Protein AF-K7LRZ5-F1 (afdb_monomer)

pLDDT: mean 76.57, std 16.38, range [37.34, 90.88]

Nearest PDB structures (foldseek):
  6xyw-assembly1_Bu  TM=7.456E-01  e=8.932E-04  Arabidopsis thaliana
  9fia-assembly1_B3  TM=5.031E-01  e=2.806E-02  Toxoplasma gondii

InterPro domains:
  IPR059242 Small ribosomal subunit protein mS23, conserved domain [cd23701] (6-75)

Radius of gyration: 25.25 Å; Cα contacts (8 Å, |Δi|>4): 16; chains: 1; bounding box: 47×45×56 Å

Mean predicted aligned error: 14.17 Å

Organism: Glycine max (NCBI:txid3847)

Sequence (85 aa):
MSFMRGDFLSRTRKLVKGLAKAQPAWLKAMEQAPSAKFPRSAGKIPTITLPEDVYVKKFYKKYPESKSHDAIKYFPLFHLECLSI

Foldseek 3Di:
DDLPDDDPLSSLVSCCVVVVDPNDPCNVVCVVPPDDDDDDPPDDDDDDDDPCVVVVVVVCVVPVPVVVVPPPPVDPPPPPPPDDD

Structure (mmCIF, N/CA/C/O backbone):
data_AF-K7LRZ5-F1
#
_entry.id   AF-K7LRZ5-F1
#
loop_
_atom_site.group_PDB
_atom_site.id
_atom_site.type_symbol
_atom_site.label_atom_id
_atom_site.label_alt_id
_atom_site.label_comp_id
_atom_site.label_asym_id
_atom_site.label_entity_id
_atom_site.label_seq_id
_atom_site.pdbx_PDB_ins_code
_atom_site.Cartn_x
_atom_site.Cartn_y
_atom_site.Cartn_z
_atom_site.occupancy
_atom_site.B_iso_or_equiv
_atom_site.auth_seq_id
_atom_site.auth_comp_id
_atom_site.auth_asym_id
_atom_site.auth_atom_id
_atom_site.pdbx_PDB_model_num
ATOM 1 N N . MET A 1 1 ? -9.478 -16.587 27.810 1.00 49.00 1 MET A N 1
ATOM 2 C CA . MET A 1 1 ? -9.128 -15.734 26.645 1.00 49.00 1 MET A CA 1
ATOM 3 C C . MET A 1 1 ? -8.677 -14.366 27.142 1.00 49.00 1 MET A C 1
ATOM 5 O O . MET A 1 1 ? -9.395 -13.789 27.944 1.00 49.00 1 MET A O 1
ATOM 9 N N . SER A 1 2 ? -7.527 -13.832 26.708 1.00 69.75 2 SER A N 1
ATOM 10 C CA . SER A 1 2 ? -7.093 -12.499 27.160 1.00 69.75 2 SER A CA 1
ATOM 11 C C . SER A 1 2 ? -7.806 -11.378 26.391 1.00 69.75 2 SER A C 1
ATOM 13 O O . SER A 1 2 ? -7.907 -11.405 25.158 1.00 69.75 2 SER A O 1
ATOM 15 N N . PHE A 1 3 ? -8.282 -10.362 27.118 1.00 68.62 3 PHE A N 1
ATOM 16 C CA . PHE A 1 3 ? -8.846 -9.137 26.531 1.00 68.62 3 PHE A CA 1
ATOM 17 C C . PHE A 1 3 ? -7.825 -8.391 25.663 1.00 68.62 3 PHE A C 1
ATOM 19 O O . PHE A 1 3 ? -8.184 -7.713 24.704 1.00 68.62 3 PHE A O 1
ATOM 26 N N . MET A 1 4 ? -6.540 -8.566 25.978 1.00 78.06 4 MET A N 1
ATOM 27 C CA . MET A 1 4 ? -5.428 -7.831 25.389 1.00 78.06 4 MET A CA 1
ATOM 28 C C . MET A 1 4 ? -4.754 -8.546 24.208 1.00 78.06 4 MET A C 1
ATOM 30 O O . MET A 1 4 ? -3.751 -8.046 23.719 1.00 78.06 4 MET A O 1
ATOM 34 N N . ARG A 1 5 ? -5.239 -9.677 23.681 1.00 76.50 5 ARG A N 1
ATOM 35 C CA . ARG A 1 5 ? -4.695 -10.246 22.423 1.00 76.50 5 ARG A CA 1
ATOM 36 C C . ARG A 1 5 ? -5.574 -9.911 21.212 1.00 76.50 5 ARG A C 1
ATOM 38 O O . ARG A 1 5 ? -6.793 -10.096 21.274 1.00 76.50 5 ARG A O 1
ATOM 45 N N . GLY A 1 6 ? -4.931 -9.470 20.124 1.00 81.94 6 GLY A N 1
ATOM 46 C CA . GLY A 1 6 ? -5.538 -9.178 18.816 1.00 81.94 6 GLY A CA 1
ATOM 47 C C . GLY A 1 6 ? -5.274 -7.756 18.300 1.00 81.94 6 GLY A C 1
ATOM 48 O O . GLY A 1 6 ? -4.591 -6.968 18.956 1.00 81.94 6 GLY A O 1
ATOM 49 N N . ASP A 1 7 ? -5.854 -7.446 17.138 1.00 85.75 7 ASP A N 1
ATOM 50 C CA . ASP A 1 7 ? -5.819 -6.127 16.492 1.00 85.75 7 ASP A CA 1
ATOM 51 C C . ASP A 1 7 ? -6.496 -5.056 17.358 1.00 85.75 7 ASP A C 1
ATOM 53 O O . ASP A 1 7 ? -7.388 -5.366 18.158 1.00 85.75 7 ASP A O 1
ATOM 57 N N . PHE A 1 8 ? -6.137 -3.787 17.144 1.00 87.00 8 PHE A N 1
ATOM 58 C CA . PHE A 1 8 ? -6.674 -2.648 17.895 1.00 87.00 8 PHE A CA 1
ATOM 59 C C . PHE A 1 8 ? -8.210 -2.649 17.947 1.00 87.00 8 PHE A C 1
ATOM 61 O O . PHE A 1 8 ? -8.778 -2.704 19.033 1.00 87.00 8 PHE A O 1
ATOM 68 N N . LEU A 1 9 ? -8.879 -2.738 16.792 1.00 86.81 9 LEU A N 1
ATOM 69 C CA . LEU A 1 9 ? -10.346 -2.781 16.672 1.00 86.81 9 LEU A CA 1
ATOM 70 C C .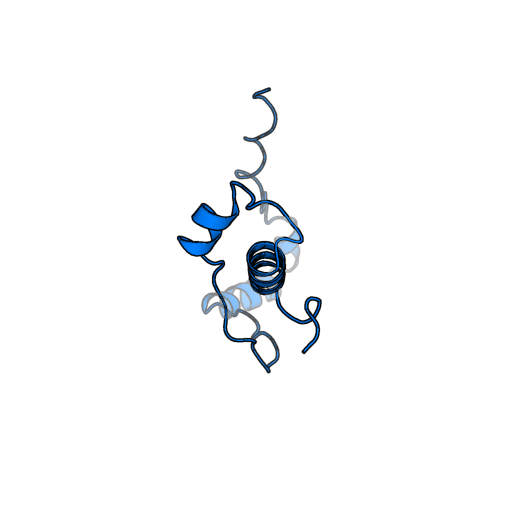 LEU A 1 9 ? -10.976 -3.919 17.504 1.00 86.81 9 LEU A C 1
ATOM 72 O O . LEU A 1 9 ? -11.997 -3.738 18.171 1.00 86.81 9 LEU A O 1
ATOM 76 N N . SER A 1 10 ? -10.333 -5.092 17.517 1.00 86.62 10 SER A N 1
ATOM 77 C CA . SER A 1 10 ? -10.807 -6.263 18.265 1.00 86.62 10 SER A CA 1
ATOM 78 C C . SER A 1 10 ? -10.649 -6.097 19.780 1.00 86.62 10 SER A C 1
ATOM 80 O O . SER A 1 10 ? -11.533 -6.509 20.536 1.00 86.62 10 SER A O 1
ATOM 82 N N . ARG A 1 11 ? -9.566 -5.451 20.237 1.00 88.06 11 ARG A N 1
ATOM 83 C CA . ARG A 1 11 ? -9.359 -5.118 21.654 1.00 88.06 11 ARG A CA 1
ATOM 84 C C . ARG A 1 11 ? -10.395 -4.112 22.130 1.00 88.06 11 ARG A C 1
ATOM 86 O O . ARG A 1 11 ? -11.001 -4.328 23.177 1.00 88.06 11 ARG A O 1
ATOM 93 N N . THR A 1 12 ? -10.630 -3.049 21.363 1.00 89.19 12 THR A N 1
ATOM 94 C CA . THR A 1 12 ? -11.581 -2.000 21.748 1.00 89.19 12 THR A CA 1
ATOM 95 C C . THR A 1 12 ? -12.993 -2.562 21.860 1.00 89.19 12 THR A C 1
ATOM 97 O O . THR A 1 12 ? -13.654 -2.326 22.865 1.00 89.19 12 THR A O 1
ATOM 100 N N . ARG A 1 13 ? -13.423 -3.409 20.912 1.00 88.12 13 ARG A N 1
ATOM 101 C CA . ARG A 1 13 ? -14.713 -4.117 21.005 1.00 88.12 13 ARG A CA 1
ATOM 102 C C . ARG A 1 13 ? -14.832 -4.972 22.259 1.00 88.12 13 ARG A C 1
ATOM 104 O O . ARG A 1 13 ? -15.873 -4.935 22.908 1.00 88.12 13 ARG A O 1
ATOM 111 N N . LYS A 1 14 ? -13.796 -5.749 22.599 1.00 89.25 14 LYS A N 1
ATOM 112 C CA . LYS A 1 14 ? -13.804 -6.563 23.823 1.00 89.25 14 LYS A CA 1
ATOM 113 C C . LYS A 1 14 ? -13.961 -5.661 25.045 1.00 89.25 14 LYS A C 1
ATOM 115 O O . LYS A 1 14 ? -14.876 -5.891 25.820 1.00 89.25 14 LYS A O 1
ATOM 120 N N . LEU A 1 15 ? -13.147 -4.610 25.170 1.00 90.12 15 LEU A N 1
ATOM 121 C CA . LEU A 1 15 ? -13.171 -3.682 26.310 1.00 90.12 15 LEU A CA 1
ATOM 122 C C . LEU A 1 15 ? -14.509 -2.955 26.480 1.00 90.12 15 LEU A C 1
ATOM 124 O O . LEU A 1 15 ? -14.980 -2.834 27.607 1.00 90.12 15 LEU A O 1
ATOM 128 N N . VAL A 1 16 ? -15.125 -2.519 25.380 1.00 90.12 16 VAL A N 1
ATOM 129 C CA . VAL A 1 16 ? -16.451 -1.884 25.407 1.00 90.12 16 VAL A CA 1
ATOM 130 C C . VAL A 1 16 ? -17.526 -2.897 25.811 1.00 90.12 16 VAL A C 1
ATOM 132 O O . VAL A 1 16 ? -18.349 -2.599 26.670 1.00 90.12 16 VAL A O 1
ATOM 135 N N . LYS A 1 17 ? -17.484 -4.131 25.281 1.00 87.50 17 LYS A N 1
ATOM 136 C CA . LYS A 1 17 ? -18.400 -5.210 25.705 1.00 87.50 17 LYS A CA 1
ATOM 137 C C . LYS A 1 17 ? -18.214 -5.610 27.169 1.00 87.50 17 LYS A C 1
ATOM 139 O O . LYS A 1 17 ? -19.178 -5.984 27.820 1.00 87.50 17 LYS A O 1
ATOM 144 N N . GLY A 1 18 ? -16.986 -5.543 27.674 1.00 88.44 18 GLY A N 1
ATOM 145 C CA . GLY A 1 18 ? -16.657 -5.820 29.070 1.00 88.44 18 GLY A CA 1
ATOM 146 C C . GLY A 1 18 ? -16.932 -4.659 30.024 1.00 88.44 18 GLY A C 1
ATOM 147 O O . GLY A 1 18 ? -16.507 -4.751 31.169 1.00 88.44 18 GLY A O 1
ATOM 148 N N . LEU A 1 19 ? -17.562 -3.567 29.563 1.00 83.88 19 LEU A N 1
ATOM 149 C CA . LEU A 1 19 ? -17.854 -2.350 30.340 1.00 83.88 19 LEU A CA 1
ATOM 150 C C . LEU A 1 19 ? -16.622 -1.687 30.986 1.00 83.88 19 LEU A C 1
ATOM 152 O O . LEU A 1 19 ? -16.751 -0.784 31.804 1.00 83.88 19 LEU A O 1
ATOM 156 N N . ALA A 1 20 ? -15.414 -2.088 30.587 1.00 85.31 20 ALA A N 1
ATOM 157 C CA . ALA A 1 20 ? -14.163 -1.553 31.117 1.00 85.31 20 ALA A CA 1
ATOM 158 C C . ALA A 1 20 ? -13.810 -0.187 30.506 1.00 85.31 20 ALA A C 1
ATOM 160 O O . ALA A 1 20 ? -13.014 0.564 31.067 1.00 85.31 20 ALA A O 1
ATOM 161 N N . LYS A 1 21 ? -14.369 0.130 29.330 1.00 81.88 21 LYS A N 1
ATOM 162 C CA . LYS A 1 21 ? -14.246 1.438 28.676 1.00 81.88 21 LYS A CA 1
ATOM 163 C C . LYS A 1 21 ? -15.580 1.868 28.078 1.00 81.88 21 LYS A C 1
ATOM 165 O O . LYS A 1 21 ? -16.273 1.056 27.470 1.00 81.88 21 LYS A O 1
ATOM 170 N N . ALA A 1 22 ? -15.878 3.163 28.184 1.00 84.50 22 ALA A N 1
ATOM 171 C CA . ALA A 1 22 ? -16.969 3.789 27.446 1.00 84.50 22 ALA A CA 1
ATOM 172 C C . ALA A 1 22 ? -16.739 3.672 25.930 1.00 84.50 22 ALA A C 1
ATOM 174 O O . ALA A 1 22 ? -15.596 3.639 25.462 1.00 84.50 22 ALA A O 1
ATOM 175 N N . GLN A 1 23 ? -17.830 3.597 25.165 1.00 85.69 23 GLN A N 1
ATOM 176 C CA . GLN A 1 23 ? -17.775 3.441 23.716 1.00 85.69 23 GLN A CA 1
ATOM 177 C C . GLN A 1 23 ? -17.186 4.706 23.068 1.00 85.69 23 GLN A C 1
ATOM 179 O O . GLN A 1 23 ? -17.783 5.777 23.182 1.00 85.69 23 GLN A O 1
ATOM 184 N N . PRO A 1 24 ? -16.024 4.621 22.391 1.00 88.06 24 PRO A N 1
ATOM 185 C CA . PRO A 1 24 ? -15.426 5.798 21.786 1.00 88.06 24 PRO A CA 1
ATOM 186 C C . PRO A 1 24 ? -16.182 6.196 20.515 1.00 88.06 24 PRO A C 1
ATOM 188 O O . PRO A 1 24 ? -16.595 5.332 19.739 1.00 88.06 24 PRO A O 1
ATOM 191 N N . ALA A 1 25 ? -16.305 7.503 20.268 1.00 88.62 25 ALA A N 1
ATOM 192 C CA . ALA A 1 25 ? -17.051 8.044 19.127 1.00 88.62 25 ALA A CA 1
ATOM 193 C C . ALA A 1 25 ? -16.557 7.508 17.767 1.00 88.62 25 ALA A C 1
ATOM 195 O O . ALA A 1 25 ? -17.354 7.234 16.873 1.00 88.62 25 ALA A O 1
ATOM 196 N N . TRP A 1 26 ? -15.248 7.275 17.630 1.00 89.25 26 TRP A N 1
ATOM 197 C CA . TRP A 1 26 ? -14.642 6.748 16.405 1.00 89.25 26 TRP A CA 1
ATOM 198 C C . TRP A 1 26 ? -14.917 5.255 16.160 1.00 89.25 26 TRP A C 1
ATOM 200 O O . TRP A 1 26 ? -14.715 4.792 15.038 1.00 89.25 26 TRP A O 1
ATOM 210 N N . LEU A 1 27 ? -15.391 4.486 17.157 1.00 88.56 27 LEU A N 1
ATOM 211 C CA . LEU A 1 27 ? -15.617 3.042 16.991 1.00 88.56 27 LEU A CA 1
ATOM 212 C C . LEU A 1 27 ? -16.615 2.781 15.861 1.00 88.56 27 LEU A C 1
ATOM 214 O O . LEU A 1 27 ? -16.350 1.965 14.989 1.00 88.56 27 LEU A O 1
ATOM 218 N N . LYS A 1 28 ? -17.730 3.519 15.844 1.00 86.81 28 LYS A N 1
ATOM 219 C CA . LYS A 1 28 ? -18.804 3.341 14.859 1.00 86.81 28 LYS A CA 1
ATOM 220 C C . LYS A 1 28 ? -18.324 3.624 13.432 1.00 86.81 28 LYS A C 1
ATOM 222 O O . LYS A 1 28 ? -18.636 2.860 12.525 1.00 86.81 28 LYS A O 1
ATOM 227 N N . ALA A 1 29 ? -17.512 4.666 13.250 1.00 88.12 29 ALA A N 1
ATOM 228 C CA . ALA A 1 29 ? -16.919 4.998 11.955 1.00 88.12 29 ALA A CA 1
ATOM 229 C C . ALA A 1 29 ? -15.948 3.905 11.480 1.00 88.12 29 ALA A C 1
ATOM 231 O O . ALA A 1 29 ? -15.983 3.488 10.326 1.00 88.12 29 ALA A O 1
ATOM 232 N N . MET A 1 30 ? -15.124 3.380 12.387 1.00 88.56 30 MET A N 1
ATOM 233 C CA . MET A 1 30 ? -14.136 2.351 12.061 1.00 88.56 30 MET A CA 1
ATOM 234 C C . MET A 1 30 ? -14.768 0.975 11.794 1.00 88.56 30 MET A C 1
ATOM 236 O O . MET A 1 30 ? -14.191 0.153 11.087 1.00 88.56 30 MET A O 1
ATOM 240 N N . GLU A 1 31 ? -15.954 0.708 12.347 1.00 85.06 31 GLU A N 1
ATOM 241 C CA . GLU A 1 31 ? -16.753 -0.474 12.005 1.00 85.06 31 GLU A CA 1
ATOM 242 C C . GLU A 1 31 ? -17.415 -0.363 10.632 1.00 85.06 31 GLU A C 1
ATOM 244 O O . GLU A 1 31 ? -17.531 -1.374 9.943 1.00 85.06 31 GLU A O 1
ATOM 249 N N . GLN A 1 32 ? -17.827 0.845 10.239 1.00 87.62 32 GLN A N 1
ATOM 250 C CA . GLN A 1 32 ? -18.371 1.112 8.907 1.00 87.62 32 GLN A CA 1
ATOM 251 C C . GLN A 1 32 ? -17.289 1.049 7.825 1.00 87.62 32 GLN A C 1
ATOM 253 O O . GLN A 1 32 ? -17.532 0.511 6.749 1.00 87.62 32 GLN A O 1
ATOM 258 N N . ALA A 1 33 ? -16.094 1.561 8.120 1.00 85.38 33 ALA A N 1
ATOM 259 C CA . ALA A 1 33 ? -14.963 1.579 7.202 1.00 85.38 33 ALA A CA 1
ATOM 260 C C . ALA A 1 33 ? -13.727 0.934 7.855 1.00 85.38 33 ALA A C 1
ATOM 262 O O . ALA A 1 33 ? -12.833 1.639 8.338 1.00 85.38 33 ALA A O 1
ATOM 263 N N . PRO A 1 34 ? -13.654 -0.410 7.909 1.00 80.62 34 PRO A N 1
ATOM 264 C CA . PRO A 1 34 ? -12.460 -1.089 8.388 1.00 80.62 34 PRO A CA 1
ATOM 265 C C . PRO A 1 34 ? -11.283 -0.823 7.443 1.00 80.62 34 PRO A C 1
ATOM 267 O O . PRO A 1 34 ? -11.444 -0.737 6.227 1.00 80.62 34 PRO A O 1
ATOM 270 N N . SER A 1 35 ? -10.074 -0.731 8.002 1.00 82.06 35 SER A N 1
ATOM 271 C CA . SER A 1 35 ? -8.862 -0.526 7.207 1.00 82.06 35 SER A CA 1
ATOM 272 C C . SER A 1 35 ? -8.669 -1.662 6.201 1.00 82.06 35 SER A C 1
ATOM 274 O O . SER A 1 35 ? -8.848 -2.834 6.552 1.00 82.06 35 SER A O 1
ATOM 276 N N . ALA A 1 36 ? -8.241 -1.327 4.982 1.00 83.69 36 ALA A N 1
ATOM 277 C CA . ALA A 1 36 ? -7.960 -2.310 3.943 1.00 83.69 36 ALA A CA 1
ATOM 278 C C . ALA A 1 36 ? -6.955 -3.357 4.450 1.00 83.69 36 ALA A C 1
ATOM 280 O O . ALA A 1 36 ? -5.862 -3.028 4.916 1.00 83.69 36 ALA A O 1
ATOM 281 N N . LYS A 1 37 ? -7.343 -4.634 4.386 1.00 83.12 37 LYS A N 1
ATOM 282 C CA . LYS A 1 37 ? -6.456 -5.753 4.703 1.00 83.12 37 LYS A CA 1
ATOM 283 C C . LYS A 1 37 ? -5.852 -6.253 3.406 1.00 83.12 37 LYS A C 1
ATOM 285 O O . LYS A 1 37 ? -6.533 -6.896 2.615 1.00 83.12 37 LYS A O 1
ATOM 290 N N . PHE A 1 38 ? -4.575 -5.968 3.203 1.00 84.62 38 PHE A N 1
ATOM 291 C CA . PHE A 1 38 ? -3.831 -6.558 2.101 1.00 84.62 38 PHE A CA 1
ATOM 292 C C . PHE A 1 38 ? -3.375 -7.970 2.489 1.00 84.62 38 PHE A C 1
ATOM 294 O O . PHE A 1 38 ? -2.976 -8.184 3.642 1.00 84.62 38 PHE A O 1
ATOM 301 N N . PRO A 1 39 ? -3.437 -8.950 1.569 1.00 84.38 39 PRO A N 1
ATOM 302 C CA . PRO A 1 39 ? -2.862 -10.262 1.815 1.00 84.38 39 PRO A CA 1
ATOM 303 C C . PRO A 1 39 ? -1.377 -10.089 2.132 1.00 84.38 39 PRO A C 1
ATOM 305 O O . PRO A 1 39 ? -0.651 -9.380 1.436 1.00 84.38 39 PRO A O 1
ATOM 308 N N . ARG A 1 40 ? -0.925 -10.712 3.221 1.00 74.25 40 ARG A N 1
ATOM 309 C CA . ARG A 1 40 ? 0.473 -10.632 3.638 1.00 74.25 40 ARG A CA 1
ATOM 310 C C . ARG A 1 40 ? 1.310 -11.357 2.585 1.00 74.25 40 ARG A C 1
ATOM 312 O O . ARG A 1 40 ? 1.250 -12.581 2.505 1.00 74.25 40 ARG A O 1
ATOM 319 N N . SER A 1 41 ? 2.048 -10.621 1.756 1.00 75.00 41 SER A N 1
ATOM 320 C CA . SER A 1 41 ? 2.919 -11.236 0.756 1.00 75.00 41 SER A CA 1
ATOM 321 C C . SER A 1 41 ? 3.999 -12.041 1.479 1.00 75.00 41 SER A C 1
ATOM 323 O O . SER A 1 41 ? 4.827 -11.474 2.188 1.00 75.00 41 SER A O 1
ATOM 325 N N . ALA A 1 42 ? 3.992 -13.364 1.320 1.00 70.50 42 ALA A N 1
ATOM 326 C CA . ALA A 1 42 ? 5.019 -14.234 1.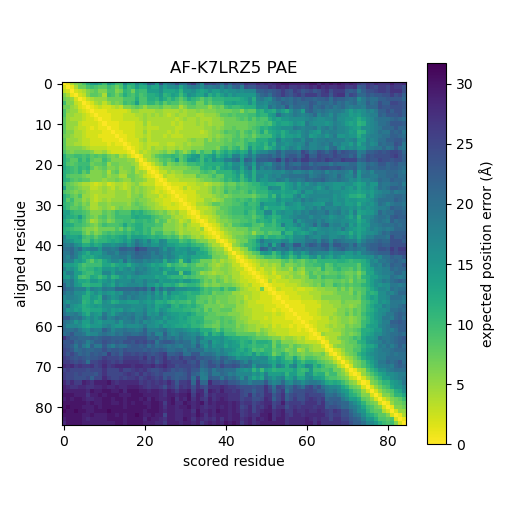895 1.00 70.50 42 ALA A CA 1
ATOM 327 C C . ALA A 1 42 ? 6.371 -14.123 1.157 1.00 70.50 42 ALA A C 1
ATOM 329 O O . ALA A 1 42 ? 7.379 -14.639 1.630 1.00 70.50 42 ALA A O 1
ATOM 330 N N . GLY A 1 43 ? 6.388 -13.475 -0.012 1.00 81.25 43 GLY A N 1
ATOM 331 C CA . GLY A 1 43 ? 7.537 -13.404 -0.907 1.00 81.25 43 GLY A CA 1
ATOM 332 C C . GLY A 1 43 ? 8.285 -12.072 -0.889 1.00 81.25 43 GLY A C 1
ATOM 333 O O . GLY A 1 43 ? 7.831 -11.072 -0.333 1.00 81.25 43 GLY A O 1
ATOM 334 N N . LYS A 1 44 ? 9.442 -12.074 -1.558 1.00 81.62 44 LYS A N 1
ATOM 335 C CA . LYS A 1 44 ? 10.217 -10.867 -1.873 1.00 81.62 44 LYS A CA 1
ATOM 336 C C . LYS A 1 44 ? 9.407 -9.983 -2.827 1.00 81.62 44 LYS A C 1
ATOM 338 O O . LYS A 1 44 ? 8.773 -10.494 -3.747 1.00 81.62 44 LYS A O 1
ATOM 343 N N . ILE A 1 45 ? 9.442 -8.671 -2.608 1.00 82.06 45 ILE A N 1
ATOM 344 C CA . ILE A 1 45 ? 8.770 -7.691 -3.469 1.00 82.06 45 ILE A CA 1
ATOM 345 C C . ILE A 1 45 ? 9.462 -7.714 -4.845 1.00 82.06 45 ILE A C 1
ATOM 347 O O . ILE A 1 45 ? 10.685 -7.555 -4.888 1.00 82.06 45 ILE A O 1
ATOM 351 N N . PRO A 1 46 ? 8.735 -7.948 -5.955 1.00 85.12 46 PRO A N 1
ATOM 352 C CA . PRO A 1 46 ? 9.336 -7.981 -7.283 1.00 85.12 46 PRO A CA 1
ATOM 353 C C . PRO A 1 46 ? 9.873 -6.600 -7.667 1.00 85.12 46 PRO A C 1
ATOM 355 O O . PRO A 1 46 ? 9.252 -5.575 -7.388 1.00 85.12 46 PRO A O 1
ATOM 358 N N . THR A 1 47 ? 11.031 -6.573 -8.326 1.00 87.94 47 THR A N 1
ATOM 359 C CA . THR A 1 47 ? 11.569 -5.342 -8.908 1.00 87.94 47 THR A CA 1
ATOM 360 C C . THR A 1 47 ? 10.656 -4.880 -10.039 1.00 87.94 47 THR A C 1
ATOM 362 O O . THR A 1 47 ? 10.376 -5.646 -10.959 1.00 87.94 47 THR A O 1
ATOM 365 N N . ILE A 1 48 ? 10.197 -3.631 -9.971 1.00 89.69 48 ILE A N 1
ATOM 366 C CA . ILE A 1 48 ? 9.416 -3.011 -11.043 1.00 89.69 48 ILE A CA 1
ATOM 367 C C . ILE A 1 48 ? 10.368 -2.754 -12.215 1.00 89.69 48 ILE A C 1
ATOM 369 O O . ILE A 1 48 ? 11.366 -2.056 -12.057 1.00 89.69 48 ILE A O 1
ATOM 373 N N . THR A 1 49 ? 10.069 -3.344 -13.370 1.00 90.38 49 THR A N 1
ATOM 374 C CA . THR A 1 49 ? 10.806 -3.143 -14.623 1.00 90.38 49 THR A CA 1
ATOM 375 C C 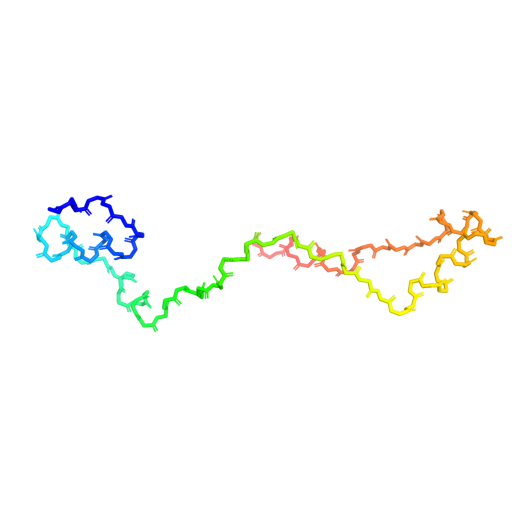. THR A 1 49 ? 9.853 -2.650 -15.691 1.00 90.38 49 THR A C 1
ATOM 377 O O . THR A 1 49 ? 8.774 -3.225 -15.862 1.00 90.38 49 THR A O 1
ATOM 380 N N . LEU A 1 50 ? 10.265 -1.626 -16.423 1.00 89.88 50 LEU A N 1
ATOM 381 C CA . LEU A 1 50 ? 9.508 -1.067 -17.531 1.00 89.88 50 LEU A CA 1
ATOM 382 C C . LEU A 1 50 ? 10.081 -1.566 -18.866 1.00 89.88 50 LEU A C 1
ATOM 384 O O . LEU A 1 50 ? 11.287 -1.821 -18.961 1.00 89.88 50 LEU A O 1
ATOM 388 N N . PRO A 1 51 ? 9.261 -1.721 -19.920 1.00 90.88 51 PRO A N 1
ATOM 389 C CA . PRO A 1 51 ? 9.774 -2.117 -21.230 1.00 90.88 51 PRO A CA 1
ATOM 390 C C . PRO A 1 51 ? 10.749 -1.075 -21.806 1.00 90.88 51 PRO A C 1
ATOM 392 O O . PRO A 1 51 ? 11.673 -1.443 -22.539 1.00 90.88 51 PRO A O 1
ATOM 395 N N . GLU A 1 52 ? 10.615 0.205 -2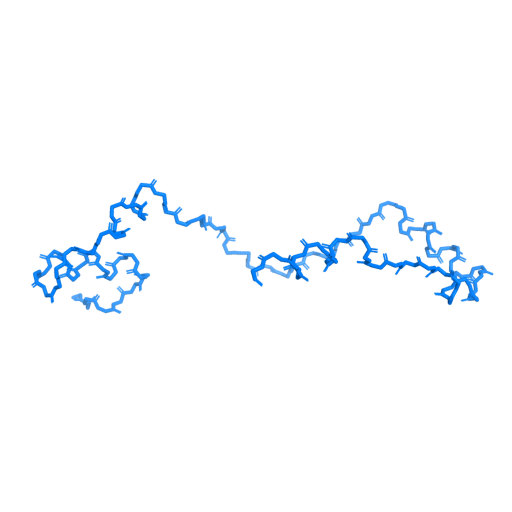1.439 1.00 88.62 52 GLU A N 1
ATOM 396 C CA . GLU A 1 52 ? 11.528 1.267 -21.875 1.00 88.62 52 GLU A CA 1
ATOM 397 C C . GLU A 1 52 ? 12.930 1.154 -21.250 1.00 88.62 52 GLU A C 1
ATOM 399 O O . GLU A 1 52 ? 13.906 1.630 -21.845 1.00 88.62 52 GLU A O 1
ATOM 404 N N . ASP A 1 53 ? 13.076 0.467 -20.108 1.00 88.56 53 ASP A N 1
ATOM 405 C CA . ASP A 1 53 ? 14.346 0.359 -19.372 1.00 88.56 53 ASP A CA 1
ATOM 406 C C . ASP A 1 53 ? 15.475 -0.219 -20.235 1.00 88.56 53 ASP A C 1
ATOM 408 O O . ASP A 1 53 ? 16.652 0.095 -20.038 1.00 88.56 53 ASP A O 1
ATOM 412 N N . VAL A 1 54 ? 15.142 -1.064 -21.214 1.00 89.56 54 VAL A N 1
ATOM 413 C CA . VAL A 1 54 ? 16.117 -1.652 -22.144 1.00 89.56 54 VAL A CA 1
ATOM 414 C C . VAL A 1 54 ? 16.796 -0.568 -22.983 1.00 89.56 54 VAL A C 1
ATOM 416 O O . VAL A 1 54 ? 18.012 -0.615 -23.196 1.00 89.56 54 VAL A O 1
ATOM 419 N N . TYR A 1 55 ? 16.031 0.415 -23.453 1.00 87.75 55 TYR A N 1
ATOM 420 C CA . TYR A 1 55 ? 16.542 1.496 -24.292 1.00 87.75 55 TYR A CA 1
ATOM 421 C C . TYR A 1 55 ? 17.241 2.561 -23.461 1.00 87.75 55 TYR A C 1
ATOM 423 O O . TYR A 1 55 ? 18.319 3.007 -23.848 1.00 87.75 55 TYR A O 1
ATOM 431 N N . VAL A 1 56 ? 16.706 2.880 -22.283 1.00 86.69 56 VAL A N 1
ATOM 432 C CA . VAL A 1 56 ? 17.335 3.801 -21.328 1.00 86.69 56 VAL A CA 1
ATOM 433 C C . VAL A 1 56 ? 18.723 3.288 -20.915 1.00 86.69 56 VAL A C 1
ATOM 435 O O . VAL A 1 56 ? 19.707 4.028 -20.949 1.00 86.69 56 VAL A O 1
ATOM 438 N N . LYS A 1 57 ? 18.863 1.981 -20.650 1.00 87.81 57 LYS A N 1
ATOM 439 C CA . LYS A 1 57 ? 20.168 1.355 -20.360 1.00 87.81 57 LYS A CA 1
ATOM 440 C C . LYS A 1 57 ? 21.138 1.434 -21.540 1.00 87.81 57 LYS A C 1
ATOM 442 O O . LYS A 1 57 ? 22.322 1.712 -21.342 1.00 87.81 57 LYS A O 1
ATOM 447 N N . LYS A 1 58 ? 20.660 1.200 -22.768 1.00 90.31 58 LYS A N 1
ATOM 448 C CA . LYS A 1 58 ? 21.480 1.350 -23.985 1.00 90.31 58 LYS A CA 1
ATOM 449 C C . LYS A 1 58 ? 21.913 2.803 -24.192 1.00 90.31 58 LYS A C 1
ATOM 451 O O . LYS A 1 58 ? 23.061 3.039 -24.563 1.00 90.31 58 LYS A O 1
ATOM 456 N N . PHE A 1 59 ? 21.027 3.754 -23.914 1.00 88.62 59 PHE A N 1
ATOM 457 C CA . PHE A 1 59 ? 21.294 5.184 -24.020 1.00 88.62 59 PHE A CA 1
ATOM 458 C C . PHE A 1 59 ? 22.391 5.622 -23.044 1.00 88.62 59 PHE A C 1
ATOM 460 O O . PHE A 1 59 ? 23.411 6.150 -23.483 1.00 88.62 59 PHE A O 1
ATOM 467 N N . TYR A 1 60 ? 22.266 5.275 -21.759 1.00 85.62 60 TYR A N 1
ATOM 468 C CA . TYR A 1 60 ? 23.284 5.596 -20.750 1.00 85.62 60 TYR A CA 1
ATOM 469 C C . TYR A 1 60 ? 24.629 4.897 -20.973 1.00 85.62 60 TYR A C 1
ATOM 471 O O . TYR A 1 60 ? 25.654 5.368 -20.487 1.00 85.62 60 TYR A O 1
ATOM 479 N N . LYS A 1 61 ? 24.652 3.779 -21.710 1.00 87.62 61 LYS A N 1
ATOM 480 C CA . LYS A 1 61 ? 25.905 3.137 -22.130 1.00 87.62 61 LYS A CA 1
ATOM 481 C C . LYS A 1 61 ? 26.592 3.898 -23.268 1.00 87.62 61 LYS A C 1
ATOM 483 O O . LYS A 1 61 ? 27.816 3.896 -23.335 1.00 87.62 61 LYS A O 1
ATOM 488 N N . LYS A 1 62 ? 25.820 4.514 -24.168 1.00 90.06 62 LYS A N 1
ATOM 489 C CA . LYS A 1 62 ? 26.346 5.279 -25.307 1.00 90.06 62 LYS A CA 1
ATOM 490 C C . LYS A 1 62 ? 26.798 6.684 -24.897 1.00 90.06 62 LYS A C 1
ATOM 492 O O . LYS A 1 62 ? 27.790 7.170 -25.429 1.00 90.06 62 LYS A O 1
ATO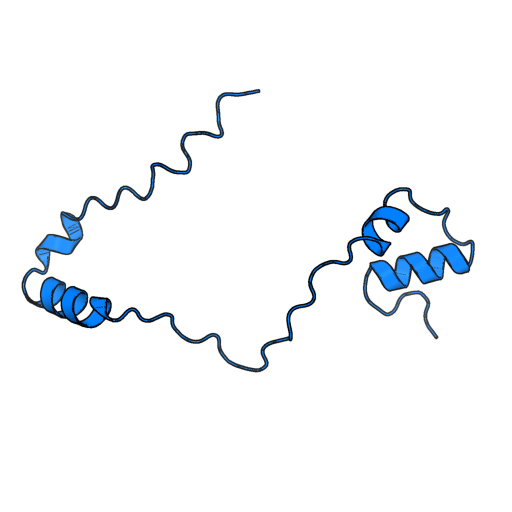M 497 N N . TYR A 1 63 ? 26.093 7.303 -23.952 1.00 86.12 63 TYR A N 1
ATOM 498 C CA . TYR A 1 63 ? 26.367 8.654 -23.470 1.00 86.12 63 TYR A CA 1
ATOM 499 C C . TYR A 1 63 ? 26.460 8.649 -21.936 1.00 86.12 63 TYR A C 1
ATOM 501 O O . TYR A 1 63 ? 25.447 8.824 -21.263 1.00 86.12 63 TYR A O 1
ATOM 509 N N . PRO A 1 64 ? 27.649 8.427 -21.346 1.00 80.19 64 PRO A N 1
ATOM 510 C CA . PRO A 1 64 ? 27.791 8.416 -19.888 1.00 80.19 64 PRO A CA 1
ATOM 511 C C . PRO A 1 64 ? 27.565 9.805 -19.269 1.00 80.19 64 PRO A C 1
ATOM 513 O O . PRO A 1 64 ? 26.996 9.899 -18.183 1.00 80.19 64 PRO A O 1
ATOM 516 N N . GLU A 1 65 ? 27.933 10.867 -19.993 1.00 75.94 65 GLU A N 1
ATOM 517 C CA . GLU A 1 65 ? 27.780 12.269 -19.576 1.00 75.94 65 GLU A CA 1
ATOM 518 C C . GLU A 1 65 ? 26.310 12.702 -19.440 1.00 75.94 65 GLU A C 1
ATOM 520 O O . GLU A 1 65 ? 25.997 13.639 -18.706 1.00 75.94 65 GLU A O 1
ATOM 525 N N . SER A 1 66 ? 25.369 12.014 -20.106 1.00 73.94 66 SER A N 1
ATOM 526 C CA . SER A 1 66 ? 23.957 12.422 -20.110 1.00 73.94 66 SER A CA 1
ATOM 527 C C . SER A 1 66 ? 23.292 12.285 -18.740 1.00 73.94 66 SER A C 1
ATOM 529 O O . SER A 1 66 ? 22.344 13.010 -18.455 1.00 73.94 66 SER A O 1
ATOM 531 N N . LYS A 1 67 ? 23.815 11.418 -17.860 1.00 69.75 67 LYS A N 1
ATOM 532 C CA . LYS A 1 67 ? 23.307 11.256 -16.486 1.00 69.75 67 LYS A CA 1
ATOM 533 C C . LYS A 1 67 ? 23.350 12.559 -15.687 1.00 69.75 67 LYS A C 1
ATOM 535 O O . LYS A 1 67 ? 22.513 12.759 -14.815 1.00 69.75 67 LYS A O 1
ATOM 540 N N . SER A 1 68 ? 24.327 13.416 -15.976 1.00 64.94 68 SER A N 1
ATOM 541 C CA . SER A 1 68 ? 24.540 14.692 -15.288 1.00 64.94 68 SER A CA 1
ATOM 542 C C . SER A 1 68 ? 23.703 15.828 -15.885 1.00 64.94 68 SER A C 1
ATOM 544 O O . SER A 1 68 ? 23.471 16.834 -15.219 1.00 64.94 68 SER A O 1
ATOM 546 N N . HIS A 1 69 ? 23.259 15.678 -17.138 1.00 63.41 69 HIS A N 1
ATOM 547 C CA . HIS A 1 69 ? 22.472 16.679 -17.864 1.00 63.41 69 HIS A CA 1
ATOM 548 C C . HIS A 1 69 ? 20.960 16.451 -17.774 1.00 63.41 69 HIS A C 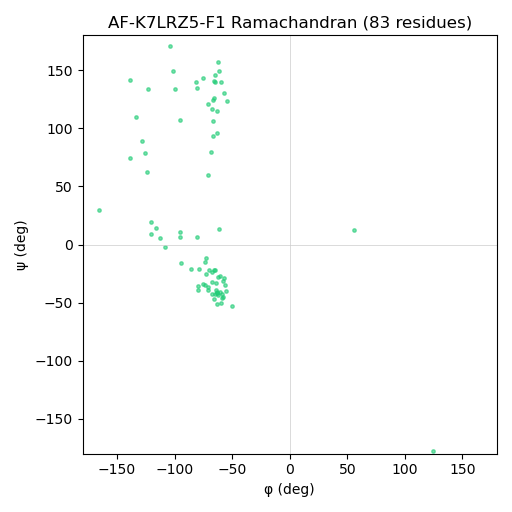1
ATOM 550 O O . HIS A 1 69 ? 20.196 17.375 -18.061 1.00 63.41 69 HIS A O 1
ATOM 556 N N . ASP A 1 70 ? 20.521 15.259 -17.360 1.00 60.28 70 ASP A N 1
ATOM 557 C CA . ASP A 1 70 ? 19.113 14.975 -17.104 1.00 60.28 70 ASP A CA 1
ATOM 558 C C . ASP A 1 70 ? 18.638 15.800 -15.896 1.00 60.28 70 ASP A C 1
ATOM 560 O O . ASP A 1 70 ? 18.753 15.407 -14.734 1.00 60.28 70 ASP A O 1
ATOM 564 N N . ALA A 1 71 ? 18.076 16.977 -16.181 1.00 56.06 71 ALA A N 1
ATOM 565 C CA . ALA A 1 71 ? 17.381 17.829 -15.228 1.00 56.06 71 ALA A CA 1
ATOM 566 C C . ALA A 1 71 ? 16.037 17.199 -14.832 1.00 5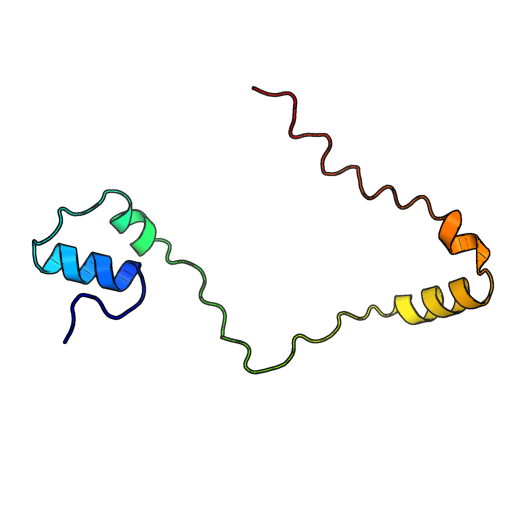6.06 71 ALA A C 1
ATOM 568 O O . ALA A 1 71 ? 14.978 17.806 -15.024 1.00 56.06 71 ALA A O 1
ATOM 569 N N . ILE A 1 72 ? 16.060 15.988 -14.263 1.00 60.22 72 ILE A N 1
ATOM 570 C CA . ILE A 1 72 ? 14.911 15.439 -13.545 1.00 60.22 72 ILE A CA 1
ATOM 571 C C . ILE A 1 72 ? 14.762 16.293 -12.285 1.00 60.22 72 ILE A C 1
ATOM 573 O O . ILE A 1 72 ? 15.200 15.949 -11.188 1.00 60.22 72 ILE A O 1
ATOM 577 N N . LYS A 1 73 ? 14.164 17.472 -12.457 1.00 57.09 73 LYS A N 1
ATOM 578 C CA . LYS A 1 73 ? 13.584 18.239 -11.370 1.00 57.09 73 LYS A CA 1
ATOM 579 C C . LYS A 1 73 ? 12.472 17.351 -10.835 1.00 57.09 73 LYS A C 1
ATOM 581 O O . LYS A 1 73 ? 11.365 17.364 -11.361 1.00 57.09 73 LYS A O 1
ATOM 586 N N . TYR A 1 74 ? 12.758 16.585 -9.786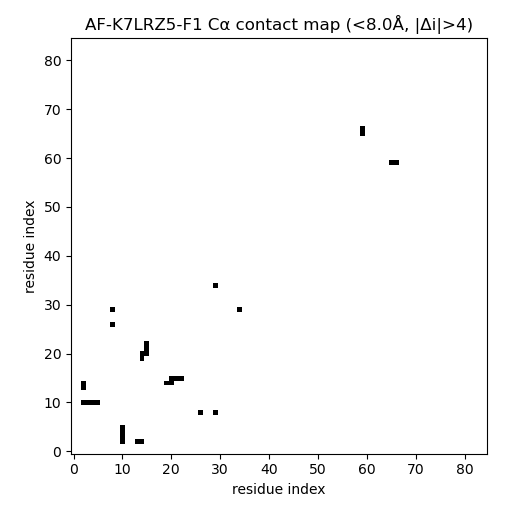 1.00 58.78 74 TYR A N 1
ATOM 587 C CA . TYR A 1 74 ? 11.778 15.766 -9.061 1.00 58.78 74 TYR A CA 1
ATOM 588 C C . TYR A 1 74 ? 10.646 16.594 -8.411 1.00 58.78 74 TYR A C 1
ATOM 590 O O . TYR A 1 74 ? 9.882 16.088 -7.597 1.00 58.78 74 TYR A O 1
ATOM 598 N N . PHE A 1 75 ? 10.500 17.864 -8.784 1.00 43.44 75 PHE A N 1
ATOM 599 C CA . PHE A 1 75 ? 9.486 18.784 -8.316 1.00 43.44 75 PHE A CA 1
ATOM 600 C C . PHE A 1 75 ? 8.870 19.520 -9.500 1.00 43.44 75 PHE A C 1
ATOM 602 O O . PHE A 1 75 ? 9.493 20.398 -10.101 1.00 43.44 75 PHE A O 1
ATOM 609 N N . PRO A 1 76 ? 7.610 19.189 -9.785 1.00 48.56 76 PRO A N 1
ATOM 610 C CA . PRO A 1 76 ? 6.589 20.215 -9.600 1.00 48.56 76 PRO A CA 1
ATOM 611 C C . PRO A 1 76 ? 5.599 19.892 -8.465 1.00 48.56 76 PRO A C 1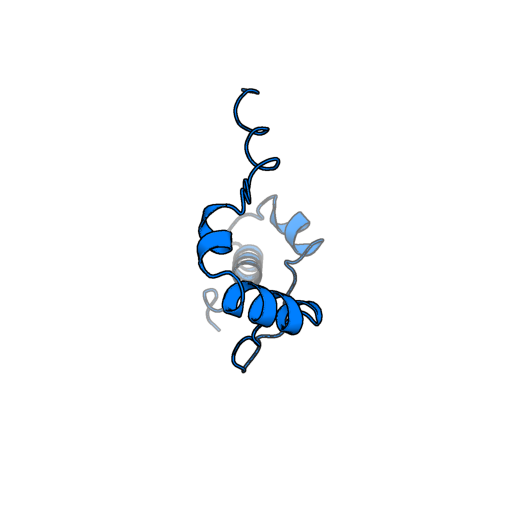
ATOM 613 O O . PRO A 1 76 ? 4.653 20.645 -8.272 1.00 48.56 76 PRO A O 1
ATOM 616 N N . LEU A 1 77 ? 5.807 18.813 -7.692 1.00 42.78 77 LEU A N 1
ATOM 617 C CA . LEU A 1 77 ? 4.774 18.273 -6.792 1.00 42.78 77 LEU A CA 1
ATOM 618 C C . LEU A 1 77 ? 4.957 18.446 -5.274 1.00 42.78 77 LEU A C 1
ATOM 620 O O . LEU A 1 77 ? 4.020 18.090 -4.572 1.00 42.78 77 LEU A O 1
ATOM 624 N N . PHE A 1 78 ? 6.039 19.035 -4.734 1.00 40.44 78 PHE A N 1
ATOM 625 C CA . PHE A 1 78 ? 6.000 19.469 -3.316 1.00 40.44 78 PHE A CA 1
ATOM 626 C C . PHE A 1 78 ? 6.216 20.961 -3.034 1.00 40.44 78 PHE A C 1
ATOM 628 O O . PHE A 1 78 ? 6.522 21.323 -1.901 1.00 40.44 78 PHE A O 1
ATOM 635 N N . HIS A 1 79 ? 6.047 21.862 -4.007 1.00 40.84 79 HIS A N 1
ATOM 636 C CA . HIS A 1 79 ? 6.110 23.302 -3.704 1.00 40.84 79 HIS A CA 1
ATOM 637 C C . HIS A 1 79 ? 4.738 23.952 -3.443 1.00 40.84 79 HIS A C 1
ATOM 639 O O . HIS A 1 79 ? 4.659 25.175 -3.361 1.00 40.84 79 HIS A O 1
ATOM 645 N N . LEU A 1 80 ? 3.666 23.161 -3.285 1.00 38.31 80 LEU A N 1
ATOM 646 C CA . LEU A 1 80 ? 2.291 23.667 -3.143 1.00 38.31 80 LEU A CA 1
ATOM 647 C C . LEU A 1 80 ? 1.600 23.375 -1.796 1.00 38.31 80 LEU A C 1
ATOM 649 O O . LEU A 1 80 ? 0.403 23.606 -1.690 1.00 38.31 80 LEU A O 1
ATOM 653 N N . GLU A 1 81 ? 2.326 22.960 -0.751 1.00 37.88 81 GLU A N 1
ATOM 654 C CA . GLU A 1 81 ? 1.735 22.770 0.595 1.00 37.88 81 GLU A CA 1
ATOM 655 C C . GLU A 1 81 ? 2.347 23.620 1.726 1.00 37.88 81 GLU A C 1
ATOM 657 O O . GLU A 1 81 ? 1.951 23.478 2.877 1.00 37.88 81 GLU A O 1
ATOM 662 N N . CYS A 1 82 ? 3.225 24.585 1.432 1.00 37.34 82 CYS A N 1
ATOM 663 C CA . CYS A 1 82 ? 3.786 25.478 2.459 1.00 37.34 82 CYS A CA 1
ATOM 664 C C . CYS A 1 82 ? 3.558 26.963 2.137 1.00 37.34 82 CYS A C 1
ATOM 666 O O . CYS A 1 82 ? 4.525 27.683 1.915 1.00 37.34 82 CYS A O 1
ATOM 668 N N . LEU A 1 83 ? 2.301 27.425 2.063 1.00 39.47 83 LEU A N 1
ATOM 669 C CA . LEU A 1 83 ? 1.951 28.861 2.195 1.00 39.47 83 LEU A CA 1
ATOM 670 C C . LEU A 1 83 ? 0.448 29.115 2.433 1.00 39.47 83 LEU A C 1
ATOM 672 O O . LEU A 1 83 ? -0.106 30.140 2.043 1.00 39.47 83 LEU A O 1
ATOM 676 N N . SER A 1 84 ? -0.244 28.181 3.081 1.00 39.00 84 SER A N 1
ATOM 677 C CA . SER A 1 84 ? -1.624 28.389 3.532 1.00 39.00 84 SER A CA 1
ATOM 678 C C . SER A 1 84 ? -1.800 27.804 4.926 1.00 39.00 84 SER A C 1
ATOM 680 O O . SER A 1 84 ? -2.344 26.716 5.053 1.00 39.00 84 SER A O 1
ATOM 682 N N . ILE A 1 85 ? -1.254 28.504 5.925 1.00 46.91 85 ILE A N 1
ATOM 683 C CA . ILE A 1 85 ? -1.696 28.663 7.328 1.00 46.91 85 ILE A CA 1
ATOM 684 C C . ILE A 1 85 ? -0.820 29.760 7.940 1.00 46.91 85 ILE A C 1
ATOM 686 O O . ILE A 1 85 ? 0.409 29.720 7.704 1.00 46.91 85 ILE A O 1
#

Secondary structure (DSSP, 8-state):
--TT-S-HHHHHHHHHHTTSSPPPHHHHHHHHSPPP------SPPPPP--TTHHHHHHHHHH-TTHHHH------SSSSSSSS--

Solvent-accessible surface area (backbone atoms only — not comparable to full-atom values): 5900 Å² total; per-residue (Å²): 134,68,66,85,66,74,56,71,72,59,27,52,53,46,36,39,74,67,69,76,38,81,80,58,83,61,53,64,56,44,69,75,55,61,79,88,81,72,80,80,74,92,65,82,84,77,81,88,79,59,85,61,52,64,54,54,54,53,48,49,69,75,39,67,70,50,73,80,66,60,79,77,64,90,58,90,78,77,83,84,82,83,87,86,130